Protein AF-A0A821J0W4-F1 (afdb_monomer_lite)

Secondary structure (DSSP, 8-state):
-EETTTTEEEEEEGGGTEEEEEE-STT----EEEE-S--EEEEEE-TT-EEEEEETTT-EEEEEETT-SSPEEEEE-SSS---SS----S-----S----S-STTGGGS-------

Foldseek 3Di:
DQDPVQRWDFDQPQVQQFTWIFHPDPPTDDIDTQEHNFRFDDWDADPVGWIWTQGDVQNFIFTDRRNRHDTHTDDGRPPDDPDLDDDPDDDDDDDDDDDDDPVNVVPVPPDDDDDD

InterPro domains:
  IPR011042 Six-bladed beta-propeller, TolB-like [G3DSA:2.120.10.30] (2-92)

Radius of gyration: 15.66 Å; chains: 1; bounding box: 28×46×46 Å

pLDDT: mean 72.0, std 24.85, range [25.25, 96.69]

Sequence (116 aa):
LIDKETDSLIICDAGNRRVVRWSRRSGTTQGEILIDSIVCWGLAMDEQRYLYVAGVLTHEVRRYQLGEKNGTLIAGGNGQGTALGNVMGSGYPHTKKATPRYLLGVLRKFSVTRLL

Structure (mmCIF, N/CA/C/O backbone):
data_AF-A0A821J0W4-F1
#
_entry.id   AF-A0A821J0W4-F1
#
loop_
_atom_site.group_PDB
_atom_site.id
_atom_site.type_symbol
_atom_site.label_atom_id
_atom_site.label_alt_id
_atom_site.label_comp_id
_atom_site.label_asym_id
_atom_site.label_entity_id
_atom_site.label_seq_id
_atom_site.pdbx_PDB_ins_code
_atom_site.Cartn_x
_atom_site.Cartn_y
_atom_site.Cartn_z
_atom_site.occupancy
_atom_site.B_iso_or_equiv
_atom_site.auth_seq_id
_atom_site.auth_comp_id
_atom_site.auth_asym_id
_atom_site.auth_atom_id
_atom_site.pdbx_PDB_model_num
ATOM 1 N N . LEU A 1 1 ? -5.245 4.434 -1.507 1.00 90.12 1 LEU A N 1
ATOM 2 C CA . LEU A 1 1 ? -6.094 3.325 -2.001 1.00 90.12 1 LEU A CA 1
ATOM 3 C C . LEU A 1 1 ? -7.050 2.921 -0.883 1.00 90.12 1 LEU A C 1
ATOM 5 O O . LEU A 1 1 ? -6.595 2.808 0.246 1.00 90.12 1 LEU A O 1
ATOM 9 N N . ILE A 1 2 ? -8.344 2.750 -1.163 1.00 93.00 2 ILE A N 1
ATOM 10 C CA . ILE A 1 2 ? -9.303 2.225 -0.176 1.00 93.00 2 ILE A CA 1
ATOM 11 C C . ILE A 1 2 ? -9.378 0.712 -0.340 1.00 93.00 2 ILE A C 1
ATOM 13 O O . ILE A 1 2 ? -9.710 0.220 -1.416 1.00 93.00 2 ILE A O 1
ATOM 17 N N . ASP A 1 3 ? -9.084 -0.003 0.734 1.00 92.38 3 ASP A N 1
ATOM 18 C CA . ASP A 1 3 ? -9.330 -1.424 0.877 1.00 92.38 3 ASP A CA 1
ATOM 19 C C . ASP A 1 3 ? -10.701 -1.637 1.531 1.00 92.38 3 ASP A C 1
ATOM 21 O O . ASP A 1 3 ? -10.871 -1.394 2.725 1.00 92.38 3 ASP A O 1
ATOM 25 N N . LYS A 1 4 ? -11.681 -2.087 0.744 1.00 91.44 4 LYS A N 1
ATOM 26 C CA . LYS A 1 4 ? -13.046 -2.333 1.229 1.00 91.44 4 LYS A CA 1
ATOM 27 C C . LYS A 1 4 ? -13.171 -3.610 2.060 1.00 91.44 4 LYS A C 1
ATOM 29 O O . LYS A 1 4 ? -14.035 -3.658 2.925 1.00 91.44 4 LYS A O 1
ATOM 34 N N . GLU A 1 5 ? -12.317 -4.604 1.820 1.00 91.6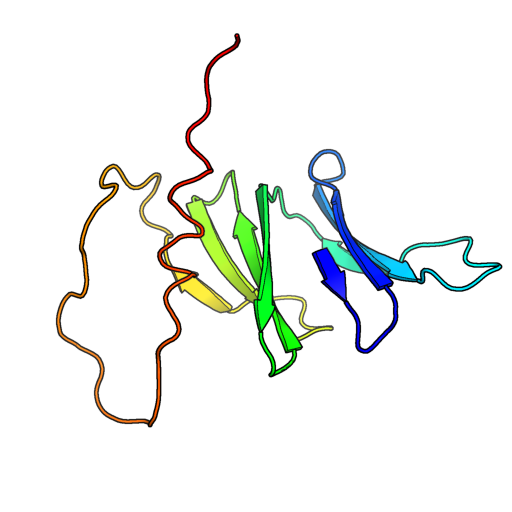2 5 GLU A N 1
ATOM 35 C CA . GLU A 1 5 ? -12.368 -5.905 2.502 1.00 91.62 5 GLU A CA 1
ATOM 36 C C . GLU A 1 5 ? -12.031 -5.746 3.989 1.00 91.62 5 GLU A C 1
ATOM 38 O O . GLU A 1 5 ? -12.695 -6.287 4.867 1.00 91.62 5 GLU A O 1
ATOM 43 N N . THR A 1 6 ? -11.000 -4.949 4.281 1.00 92.62 6 THR A N 1
ATOM 44 C CA . THR A 1 6 ? -10.533 -4.708 5.656 1.00 92.62 6 THR A CA 1
ATOM 45 C C . THR A 1 6 ? -10.994 -3.361 6.219 1.00 92.62 6 THR A C 1
ATOM 47 O O . THR A 1 6 ? -10.598 -2.997 7.324 1.00 92.62 6 THR A O 1
ATOM 50 N N . ASP A 1 7 ? -11.808 -2.615 5.464 1.00 94.94 7 ASP A N 1
ATOM 51 C CA . ASP A 1 7 ? -12.173 -1.214 5.709 1.00 94.94 7 ASP A CA 1
ATOM 52 C C . ASP A 1 7 ? -10.973 -0.351 6.137 1.00 94.94 7 ASP A C 1
ATOM 54 O O . ASP A 1 7 ? -10.902 0.205 7.236 1.00 94.94 7 ASP A O 1
ATOM 58 N N . SER A 1 8 ? -9.971 -0.291 5.261 1.00 95.56 8 SER A N 1
ATOM 59 C CA . SER A 1 8 ? -8.691 0.358 5.536 1.00 95.56 8 SER A CA 1
ATOM 60 C C . SER A 1 8 ? -8.244 1.285 4.406 1.00 95.56 8 SER A C 1
ATOM 62 O O . SER A 1 8 ? -8.584 1.119 3.236 1.00 95.56 8 SER A O 1
ATOM 64 N N . LEU A 1 9 ? -7.434 2.277 4.753 1.00 95.62 9 LEU A N 1
ATOM 65 C CA . LEU A 1 9 ? -6.656 3.092 3.831 1.00 95.62 9 LEU A CA 1
ATOM 66 C C . LEU A 1 9 ? -5.277 2.461 3.650 1.00 95.62 9 LEU A C 1
ATOM 68 O O . LEU A 1 9 ? -4.548 2.290 4.620 1.00 95.62 9 LEU A O 1
ATOM 72 N N . ILE A 1 10 ? -4.897 2.168 2.409 1.00 95.50 10 ILE A N 1
ATOM 73 C CA . ILE A 1 10 ? -3.515 1.843 2.048 1.00 95.50 10 ILE A CA 1
ATOM 74 C C . ILE A 1 10 ? -2.889 3.089 1.425 1.00 95.50 10 ILE A C 1
ATOM 76 O O . ILE A 1 10 ? -3.397 3.636 0.435 1.00 95.50 10 ILE A O 1
ATOM 80 N N . ILE A 1 11 ? -1.804 3.555 2.031 1.00 94.94 11 ILE A N 1
ATOM 81 C CA . ILE A 1 11 ? -1.193 4.853 1.768 1.00 94.94 11 ILE A CA 1
ATOM 82 C C . ILE A 1 11 ? 0.250 4.633 1.340 1.00 94.94 11 ILE A C 1
ATOM 84 O O . ILE A 1 11 ? 1.011 3.934 2.006 1.00 94.94 11 ILE A O 1
ATOM 88 N N . CYS A 1 12 ? 0.618 5.265 0.230 1.00 92.94 12 CYS A N 1
ATOM 89 C CA . CYS A 1 12 ? 2.009 5.424 -0.151 1.00 92.94 12 CYS A CA 1
ATOM 90 C C . CYS A 1 12 ? 2.575 6.608 0.639 1.00 92.94 12 CYS A C 1
ATOM 92 O O . CYS A 1 12 ? 2.325 7.764 0.303 1.00 92.94 12 CYS A O 1
ATOM 94 N N . ASP A 1 13 ? 3.293 6.313 1.717 1.00 94.25 13 ASP A N 1
ATOM 95 C CA . ASP A 1 13 ? 3.936 7.292 2.590 1.00 94.25 13 ASP A CA 1
ATOM 96 C C . ASP A 1 13 ? 5.373 7.515 2.093 1.00 94.25 13 ASP A C 1
ATOM 98 O O . ASP A 1 13 ? 6.362 7.097 2.701 1.00 94.25 13 ASP A O 1
ATOM 102 N N . ALA A 1 14 ? 5.468 8.103 0.895 1.00 88.88 14 ALA A N 1
ATOM 103 C CA . ALA A 1 14 ? 6.706 8.185 0.120 1.00 88.88 14 ALA A CA 1
ATOM 104 C C . ALA A 1 14 ? 7.831 8.926 0.859 1.00 88.88 14 ALA A C 1
ATOM 106 O O . ALA A 1 14 ? 8.985 8.508 0.778 1.00 88.88 14 ALA A O 1
ATOM 107 N N . GLY A 1 15 ? 7.499 9.979 1.617 1.00 91.38 15 GLY A N 1
ATOM 108 C CA . GLY A 1 15 ? 8.469 10.731 2.421 1.00 91.38 15 GLY A CA 1
ATOM 109 C C . GLY A 1 15 ? 9.122 9.878 3.512 1.00 91.38 15 GLY A C 1
ATOM 110 O O . GLY A 1 15 ? 10.318 10.000 3.757 1.00 91.38 15 GLY A O 1
ATOM 111 N N . ASN A 1 16 ? 8.369 8.939 4.088 1.00 94.50 16 ASN A N 1
ATOM 112 C CA . ASN A 1 16 ? 8.881 7.971 5.061 1.00 94.50 16 ASN A CA 1
ATOM 113 C C . ASN A 1 16 ? 9.322 6.645 4.420 1.00 94.50 16 ASN A C 1
ATOM 115 O O . ASN A 1 16 ? 9.630 5.691 5.133 1.00 94.50 16 ASN A O 1
ATOM 119 N N . ARG A 1 17 ? 9.363 6.580 3.083 1.00 93.88 17 ARG A N 1
ATOM 120 C CA . ARG A 1 17 ? 9.800 5.422 2.290 1.00 93.88 17 ARG A CA 1
ATOM 121 C C . ARG A 1 17 ? 9.079 4.121 2.656 1.00 93.88 17 ARG A C 1
ATOM 123 O O . ARG A 1 17 ? 9.716 3.085 2.843 1.00 93.88 17 ARG A O 1
ATOM 130 N N . ARG A 1 18 ? 7.753 4.169 2.792 1.00 94.25 18 ARG A N 1
ATOM 131 C CA . ARG A 1 18 ? 6.950 2.998 3.168 1.00 94.25 18 ARG A CA 1
ATOM 132 C C . ARG A 1 18 ? 5.546 3.030 2.579 1.00 94.25 18 ARG A C 1
ATOM 134 O O . ARG A 1 18 ? 5.005 4.086 2.257 1.00 94.25 18 ARG A O 1
ATOM 141 N N . VAL A 1 19 ? 4.929 1.858 2.504 1.00 94.38 19 VAL A N 1
ATOM 142 C CA . VAL A 1 19 ? 3.490 1.702 2.302 1.00 94.38 19 VAL A CA 1
ATOM 143 C C . VAL A 1 19 ? 2.871 1.285 3.625 1.00 94.38 19 VAL A C 1
ATOM 145 O O . VAL A 1 19 ? 3.286 0.292 4.223 1.00 94.38 19 VAL A O 1
ATOM 148 N N . VAL A 1 20 ? 1.872 2.039 4.076 1.00 95.56 20 VAL A N 1
ATOM 149 C CA . VAL A 1 20 ? 1.185 1.790 5.347 1.00 95.56 20 VAL A CA 1
ATOM 150 C C . VAL A 1 20 ? -0.288 1.483 5.142 1.00 95.56 20 VAL A C 1
ATOM 152 O O . VAL A 1 20 ? -0.914 1.983 4.205 1.00 95.56 20 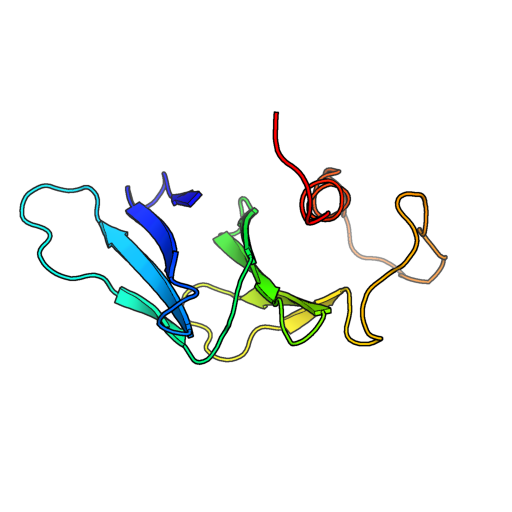VAL A O 1
ATOM 155 N N . ARG A 1 21 ? -0.850 0.690 6.050 1.00 95.62 21 ARG A N 1
ATOM 156 C CA . ARG A 1 21 ? -2.279 0.417 6.169 1.00 95.62 21 ARG A CA 1
ATOM 157 C C . ARG A 1 21 ? -2.825 1.051 7.440 1.00 95.62 21 ARG A C 1
ATOM 159 O O . ARG A 1 21 ? -2.290 0.838 8.521 1.00 95.62 21 ARG A O 1
ATOM 166 N N . TRP A 1 22 ? -3.918 1.787 7.306 1.00 96.69 22 TRP A N 1
ATOM 167 C CA . TRP A 1 22 ? -4.651 2.394 8.410 1.00 96.69 22 TRP A CA 1
ATOM 168 C C . TRP A 1 22 ? -6.088 1.898 8.411 1.00 96.69 22 TRP A C 1
ATOM 170 O O . TRP A 1 22 ? -6.814 2.119 7.443 1.00 96.69 22 TRP A O 1
ATOM 180 N N . SER A 1 23 ? -6.508 1.256 9.498 1.00 95.94 23 SER A N 1
ATOM 181 C CA . SER A 1 23 ? -7.920 0.926 9.707 1.00 95.94 23 SER A CA 1
ATOM 182 C C . SER A 1 23 ? -8.748 2.210 9.778 1.00 95.94 23 SER A C 1
ATOM 184 O O . SER A 1 23 ? -8.347 3.188 10.409 1.00 95.94 23 SER A O 1
ATOM 186 N N . ARG A 1 24 ? -9.915 2.210 9.129 1.00 94.81 24 ARG A N 1
ATOM 187 C CA . ARG A 1 24 ? -10.873 3.326 9.183 1.00 94.81 24 ARG A CA 1
ATOM 188 C C . ARG A 1 24 ? -11.863 3.206 10.341 1.00 94.81 24 ARG A C 1
ATOM 190 O O . ARG A 1 24 ? -12.699 4.088 10.525 1.00 94.81 24 ARG A O 1
ATOM 197 N N . ARG A 1 25 ? -11.769 2.130 11.126 1.00 92.94 25 ARG A N 1
ATOM 198 C CA . ARG A 1 25 ? -12.606 1.906 12.307 1.00 92.94 25 ARG A CA 1
ATOM 199 C C . ARG A 1 25 ? -12.251 2.902 13.410 1.00 92.94 25 ARG A C 1
ATOM 201 O O . ARG A 1 25 ? -11.089 3.298 13.556 1.00 92.94 25 ARG A O 1
ATOM 208 N N . SER A 1 26 ? -13.252 3.280 14.201 1.00 89.62 26 SER A N 1
ATOM 209 C CA . SER A 1 26 ? -13.072 4.170 15.349 1.00 89.62 26 SER A CA 1
ATOM 210 C C . SER A 1 26 ? -12.059 3.598 16.347 1.00 89.62 26 SER A C 1
ATOM 212 O O . SER A 1 26 ? -11.963 2.387 16.537 1.00 89.62 26 SER A O 1
ATOM 214 N N . GLY A 1 27 ? -11.266 4.480 16.960 1.00 88.19 27 GLY A N 1
ATOM 215 C CA . GLY A 1 27 ? -10.240 4.093 17.936 1.00 88.19 27 GLY A CA 1
ATOM 216 C C . GLY A 1 27 ? -8.921 3.587 17.339 1.00 88.19 27 GLY A C 1
ATOM 217 O O . GLY A 1 27 ? -8.032 3.206 18.094 1.00 88.19 27 GLY A O 1
ATOM 218 N N . THR A 1 28 ? -8.748 3.603 16.012 1.00 90.62 28 THR A N 1
ATOM 219 C CA . THR A 1 28 ? -7.454 3.279 15.388 1.00 90.62 28 THR A CA 1
ATOM 220 C C . THR A 1 28 ? -6.433 4.385 15.685 1.00 90.62 28 THR A C 1
ATOM 222 O O . THR A 1 28 ? -6.607 5.518 15.244 1.00 90.62 28 THR A O 1
ATOM 225 N N . THR A 1 29 ? -5.356 4.059 16.404 1.00 91.75 29 THR A N 1
ATOM 226 C CA . THR A 1 29 ? -4.294 5.015 16.785 1.00 91.75 29 THR A CA 1
ATOM 227 C C . THR A 1 29 ? -2.956 4.767 16.089 1.00 91.75 29 THR A C 1
ATOM 229 O O . THR A 1 29 ? -2.077 5.625 16.135 1.00 91.75 29 THR A O 1
ATOM 232 N N . GLN A 1 30 ? -2.796 3.619 15.426 1.00 92.31 30 GLN A N 1
ATOM 233 C CA . GLN A 1 30 ? -1.556 3.236 14.757 1.00 92.31 30 GLN A CA 1
ATOM 234 C C . GLN A 1 30 ? -1.820 2.584 13.399 1.00 92.31 30 GLN A C 1
ATOM 236 O O . GLN A 1 30 ? -2.767 1.812 13.234 1.00 92.31 30 GLN A O 1
ATOM 241 N N . GLY A 1 31 ? -0.951 2.894 12.439 1.00 92.19 31 GLY A N 1
ATOM 242 C CA . GLY A 1 31 ? -0.897 2.227 11.145 1.00 92.19 31 GLY A CA 1
ATOM 243 C C . GLY A 1 31 ? 0.077 1.052 11.152 1.00 92.19 31 GLY A C 1
ATOM 244 O O . GLY A 1 31 ? 1.039 1.019 11.916 1.00 92.19 31 GLY A O 1
ATOM 245 N N . GLU A 1 32 ? -0.154 0.104 10.256 1.00 93.50 32 GLU A N 1
ATOM 246 C CA . GLU A 1 32 ? 0.730 -1.028 9.996 1.00 93.50 32 GLU A CA 1
ATOM 247 C C . GLU A 1 32 ? 1.619 -0.729 8.789 1.00 93.50 32 GLU A C 1
ATOM 249 O O . GLU A 1 32 ? 1.149 -0.205 7.779 1.00 93.50 32 GLU A O 1
ATOM 254 N N . ILE A 1 33 ? 2.898 -1.089 8.864 1.00 94.31 33 ILE A N 1
ATOM 255 C CA . ILE A 1 33 ? 3.799 -1.039 7.711 1.00 94.31 33 ILE A CA 1
ATOM 256 C C . ILE A 1 33 ? 3.586 -2.315 6.896 1.00 94.31 33 ILE A C 1
ATOM 258 O O . ILE A 1 33 ? 3.887 -3.404 7.372 1.00 94.31 33 ILE A O 1
ATOM 262 N N . LEU A 1 34 ? 3.074 -2.173 5.672 1.00 93.62 34 LEU A N 1
ATOM 263 C CA . LEU A 1 34 ? 2.918 -3.296 4.745 1.00 93.62 34 LEU A CA 1
ATOM 264 C C . LEU A 1 34 ? 4.207 -3.564 3.971 1.00 93.62 34 LEU A C 1
ATOM 266 O O . LEU A 1 34 ? 4.565 -4.713 3.740 1.00 93.62 34 LEU A O 1
ATOM 270 N N . ILE A 1 35 ? 4.870 -2.494 3.531 1.00 93.06 35 ILE A N 1
ATOM 271 C CA . ILE A 1 35 ? 6.101 -2.547 2.742 1.00 93.06 35 ILE A CA 1
ATOM 272 C C . ILE A 1 35 ? 7.002 -1.423 3.239 1.00 93.06 35 ILE A C 1
ATOM 274 O O . ILE A 1 35 ? 6.571 -0.270 3.319 1.00 93.06 35 ILE A O 1
ATOM 278 N N . ASP A 1 36 ? 8.243 -1.750 3.568 1.00 92.19 36 ASP A N 1
ATOM 279 C CA . ASP A 1 36 ? 9.265 -0.785 3.955 1.00 92.19 36 ASP A CA 1
ATOM 280 C C . ASP A 1 36 ? 10.233 -0.491 2.798 1.00 92.19 36 ASP A C 1
ATOM 282 O O . ASP A 1 36 ? 10.185 -1.115 1.737 1.00 92.19 36 ASP A O 1
ATOM 286 N N . SER A 1 37 ? 11.094 0.504 3.002 1.00 90.88 37 SER A N 1
ATOM 287 C CA . SER A 1 37 ? 12.226 0.819 2.124 1.00 90.88 37 SER A CA 1
ATOM 288 C C . SER A 1 37 ? 11.860 1.087 0.656 1.00 90.88 37 SER A C 1
ATOM 290 O O . SER A 1 37 ? 12.669 0.859 -0.242 1.00 90.88 37 SER A O 1
ATOM 292 N N . ILE A 1 38 ? 10.663 1.623 0.399 1.00 87.69 38 ILE A N 1
ATOM 293 C CA . ILE A 1 38 ? 10.167 1.911 -0.950 1.00 87.69 38 ILE A CA 1
ATOM 294 C C . ILE A 1 38 ? 9.736 3.370 -1.094 1.00 87.69 38 ILE A C 1
ATOM 296 O O . ILE A 1 38 ? 8.941 3.890 -0.315 1.00 87.69 38 ILE A O 1
ATOM 300 N N . VAL A 1 39 ? 10.229 4.035 -2.138 1.00 89.62 39 VAL A N 1
ATOM 301 C CA . VAL A 1 39 ? 9.690 5.325 -2.587 1.00 89.62 39 VAL A CA 1
ATOM 302 C C . VAL A 1 39 ? 8.684 5.022 -3.682 1.00 89.62 39 VAL A C 1
ATOM 304 O O . VAL A 1 39 ? 9.070 4.676 -4.798 1.00 89.62 39 VAL A O 1
ATOM 307 N N . CYS A 1 40 ? 7.400 5.099 -3.352 1.00 85.75 40 CYS A N 1
ATOM 308 C CA . CYS A 1 40 ? 6.317 4.808 -4.281 1.00 85.75 40 CYS A CA 1
ATOM 309 C C . CYS A 1 40 ? 5.655 6.082 -4.818 1.00 85.75 40 CYS A C 1
ATOM 311 O O . CYS A 1 40 ? 5.732 7.157 -4.223 1.00 85.75 40 CYS A O 1
ATOM 313 N N . TRP A 1 41 ? 4.976 5.939 -5.951 1.00 84.50 41 TRP A N 1
ATOM 314 C CA . TRP A 1 41 ? 4.112 6.975 -6.530 1.00 84.50 41 TRP A CA 1
ATOM 315 C C . TRP A 1 41 ? 2.670 6.506 -6.697 1.00 84.50 41 TRP A C 1
ATOM 317 O O . TRP A 1 41 ? 1.733 7.294 -6.582 1.00 84.50 41 TRP A O 1
ATOM 327 N N . GLY A 1 42 ? 2.486 5.212 -6.950 1.00 84.62 42 GLY A N 1
ATOM 328 C CA . GLY A 1 42 ? 1.190 4.625 -7.245 1.00 84.62 42 GLY A CA 1
ATOM 329 C C . GLY A 1 42 ? 0.967 3.332 -6.491 1.00 84.62 42 GLY A C 1
AT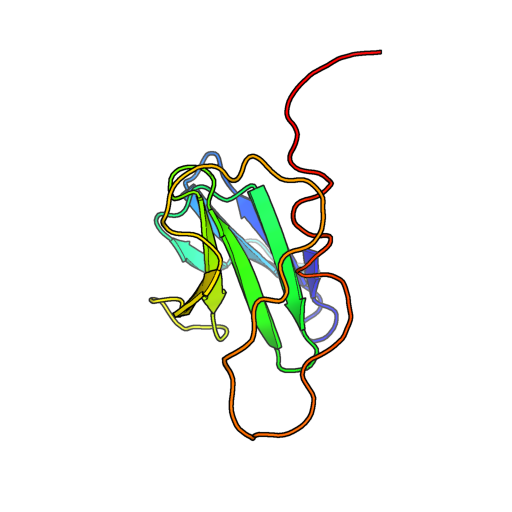OM 330 O O . GLY A 1 42 ? 1.896 2.547 -6.302 1.00 84.62 42 GLY A O 1
ATOM 331 N N . LEU A 1 43 ? -0.290 3.124 -6.107 1.00 90.88 43 LEU A N 1
ATOM 332 C CA . LEU A 1 43 ? -0.784 1.887 -5.522 1.00 90.88 43 LEU A CA 1
ATOM 333 C C . LEU A 1 43 ? -2.035 1.435 -6.271 1.00 90.88 43 LEU A C 1
ATOM 335 O O . LEU A 1 43 ? -2.921 2.249 -6.540 1.00 90.88 43 LEU A O 1
ATOM 339 N N . ALA A 1 44 ? -2.131 0.139 -6.536 1.00 89.12 44 ALA A N 1
ATOM 340 C CA . ALA A 1 44 ? -3.348 -0.519 -6.999 1.00 89.12 44 ALA A CA 1
ATOM 341 C C . ALA A 1 44 ? -3.490 -1.874 -6.302 1.00 89.12 44 ALA A C 1
ATOM 343 O O . ALA A 1 44 ? -2.500 -2.433 -5.846 1.00 89.12 44 ALA A O 1
ATOM 344 N N . MET A 1 45 ? -4.705 -2.403 -6.206 1.00 88.81 45 MET A N 1
ATOM 345 C CA . MET A 1 45 ? -4.943 -3.739 -5.661 1.00 88.81 45 MET A CA 1
ATOM 346 C C . MET A 1 45 ? -5.981 -4.456 -6.511 1.00 88.81 45 MET A C 1
ATOM 348 O O . MET A 1 45 ? -6.947 -3.823 -6.942 1.00 88.81 45 MET A O 1
ATOM 352 N N . ASP A 1 46 ? -5.753 -5.738 -6.782 1.00 86.62 46 ASP A N 1
ATOM 353 C CA . ASP A 1 46 ? -6.688 -6.576 -7.534 1.00 86.62 46 ASP A CA 1
ATOM 354 C C . ASP A 1 46 ? -7.665 -7.331 -6.619 1.00 86.62 46 ASP A C 1
ATOM 356 O O . ASP A 1 46 ? -7.619 -7.243 -5.389 1.00 86.62 46 ASP A O 1
ATOM 360 N N . GLU A 1 47 ? -8.579 -8.074 -7.241 1.00 85.06 47 GLU A N 1
ATOM 361 C CA . GLU A 1 47 ? -9.584 -8.888 -6.551 1.00 85.06 47 GLU A CA 1
ATOM 362 C C . GLU A 1 47 ? -8.963 -10.060 -5.778 1.00 85.06 47 GLU A C 1
ATOM 364 O O . GLU A 1 47 ? -9.535 -10.523 -4.796 1.00 85.06 47 GLU A O 1
ATOM 369 N N . GLN A 1 48 ? -7.773 -10.517 -6.180 1.00 86.56 48 GLN A N 1
ATOM 370 C CA . GLN A 1 48 ? -7.012 -11.564 -5.495 1.00 86.56 48 GLN A CA 1
ATOM 371 C C . GLN A 1 48 ? -6.165 -11.012 -4.343 1.00 86.56 48 GLN A C 1
ATOM 373 O O . GLN A 1 48 ? -5.400 -11.764 -3.741 1.00 86.56 48 GLN A O 1
ATOM 378 N N . ARG A 1 49 ? -6.334 -9.727 -3.993 1.00 89.38 49 ARG A N 1
ATOM 379 C CA . ARG A 1 49 ? -5.660 -9.056 -2.874 1.00 89.38 49 ARG A CA 1
ATOM 380 C C . ARG A 1 49 ? -4.162 -8.842 -3.089 1.00 89.38 49 ARG A C 1
ATOM 382 O O . ARG A 1 49 ? -3.444 -8.599 -2.118 1.00 89.38 49 ARG A O 1
ATOM 389 N N . TYR A 1 50 ? -3.678 -8.878 -4.329 1.00 91.50 50 TYR A N 1
ATOM 390 C CA . TYR A 1 50 ? -2.308 -8.469 -4.618 1.00 91.50 50 TYR A CA 1
ATOM 391 C C . TYR A 1 50 ? -2.201 -6.949 -4.668 1.00 91.50 50 TYR A C 1
ATOM 393 O O . TYR A 1 50 ? -2.960 -6.280 -5.368 1.00 91.50 50 TYR A O 1
ATOM 401 N N . LEU A 1 51 ? -1.221 -6.409 -3.948 1.00 93.12 51 LEU A N 1
ATOM 402 C CA . LEU A 1 51 ? -0.877 -4.996 -3.937 1.00 93.12 51 LEU A CA 1
ATOM 403 C C . LEU A 1 51 ? 0.202 -4.720 -4.987 1.00 93.12 51 LEU A C 1
ATOM 405 O O . LEU A 1 51 ? 1.283 -5.301 -4.971 1.00 93.12 51 LEU A O 1
ATOM 409 N N . TYR A 1 52 ? -0.081 -3.788 -5.881 1.00 92.00 52 TYR A N 1
ATOM 410 C CA . TYR A 1 52 ? 0.817 -3.329 -6.926 1.00 92.00 52 TYR A CA 1
ATOM 411 C C . TYR A 1 52 ? 1.393 -1.985 -6.518 1.00 92.00 52 TYR A C 1
ATOM 413 O O . TYR A 1 52 ? 0.641 -1.042 -6.259 1.00 92.00 52 TYR A O 1
ATOM 421 N N . VAL A 1 53 ? 2.718 -1.892 -6.479 1.00 90.81 53 VAL A N 1
ATOM 422 C CA . VAL A 1 53 ? 3.433 -0.680 -6.079 1.00 90.81 53 VAL A CA 1
ATOM 423 C C . VAL A 1 53 ? 4.344 -0.234 -7.208 1.00 90.81 53 VAL A C 1
ATOM 425 O O . VAL A 1 53 ? 5.206 -0.991 -7.652 1.00 90.81 53 VAL A O 1
ATOM 428 N N . ALA A 1 54 ? 4.148 1.001 -7.665 1.00 86.88 54 ALA A N 1
ATOM 429 C CA . ALA A 1 54 ? 5.033 1.650 -8.623 1.00 86.88 54 ALA A CA 1
ATOM 430 C C . ALA A 1 54 ? 6.142 2.393 -7.867 1.00 86.88 54 ALA A C 1
ATOM 432 O O . ALA A 1 54 ? 5.859 3.363 -7.154 1.00 86.88 54 ALA A O 1
ATOM 433 N N . GLY A 1 55 ? 7.379 1.918 -8.009 1.00 83.31 55 GLY A N 1
ATOM 434 C CA . GLY A 1 55 ? 8.580 2.501 -7.421 1.00 83.31 55 GLY A CA 1
ATOM 435 C C . GLY A 1 55 ? 9.131 3.648 -8.268 1.00 83.31 55 GLY A C 1
ATOM 436 O O . GLY A 1 55 ? 9.304 3.515 -9.478 1.00 83.31 55 GLY A O 1
ATOM 437 N N . VAL A 1 56 ? 9.423 4.777 -7.621 1.00 76.19 56 VAL A N 1
ATOM 438 C CA . VAL A 1 56 ? 9.912 6.001 -8.279 1.00 76.19 56 VAL A CA 1
ATOM 439 C C . VAL A 1 56 ? 11.373 5.867 -8.677 1.00 76.19 56 VAL A C 1
ATOM 441 O O . VAL A 1 56 ? 11.730 6.118 -9.820 1.00 76.19 56 VAL A O 1
ATOM 444 N N . LEU A 1 57 ? 12.211 5.456 -7.724 1.00 77.31 57 LEU A N 1
ATOM 445 C CA . LEU A 1 57 ? 13.662 5.384 -7.910 1.00 77.31 57 LEU A CA 1
ATOM 446 C C . LEU A 1 57 ? 14.091 4.163 -8.723 1.00 77.31 57 LEU A C 1
ATOM 448 O O . LEU A 1 57 ? 15.146 4.174 -9.343 1.00 77.31 57 LEU A O 1
ATOM 452 N N . THR A 1 58 ? 13.286 3.103 -8.695 1.00 75.31 58 THR A N 1
ATOM 453 C CA . THR A 1 58 ? 13.608 1.841 -9.363 1.00 75.31 58 THR A CA 1
ATOM 454 C C . THR A 1 58 ? 13.048 1.770 -10.779 1.00 75.31 58 THR A C 1
ATOM 456 O O . THR A 1 58 ? 13.517 0.961 -11.571 1.00 75.31 58 THR A O 1
ATOM 459 N N . HIS A 1 59 ? 12.060 2.606 -11.122 1.00 75.69 59 HIS A N 1
ATOM 460 C CA . HIS A 1 59 ? 11.290 2.481 -12.366 1.00 75.69 59 HIS A CA 1
ATOM 461 C C . HIS A 1 59 ? 10.685 1.076 -12.536 1.00 75.69 59 HIS A C 1
ATOM 463 O O . HIS A 1 59 ? 10.626 0.525 -13.636 1.00 75.69 59 HIS A O 1
ATOM 469 N N . GLU A 1 60 ? 10.255 0.481 -11.426 1.00 83.12 60 GLU A N 1
ATOM 470 C CA . GLU A 1 60 ? 9.688 -0.861 -11.363 1.00 83.12 60 GLU A CA 1
ATOM 471 C C . GLU A 1 60 ? 8.248 -0.808 -10.864 1.00 83.12 60 GLU A C 1
ATOM 473 O O . GLU A 1 60 ? 7.899 -0.020 -9.983 1.00 83.12 60 GLU A O 1
ATOM 478 N N . VAL A 1 61 ? 7.421 -1.715 -11.373 1.00 84.81 61 VAL A N 1
ATOM 479 C CA . VAL A 1 61 ? 6.166 -2.093 -10.735 1.00 84.81 61 VAL A CA 1
ATOM 480 C C . VAL A 1 61 ? 6.353 -3.476 -10.140 1.00 84.81 61 VAL A C 1
ATOM 482 O O . VAL A 1 61 ? 6.672 -4.439 -10.844 1.00 84.81 61 VAL A O 1
ATOM 485 N N . ARG A 1 62 ? 6.134 -3.571 -8.832 1.00 88.94 62 ARG A N 1
ATOM 486 C CA . ARG A 1 62 ? 6.195 -4.827 -8.091 1.00 88.94 62 ARG A CA 1
ATOM 487 C C . ARG A 1 62 ? 4.817 -5.208 -7.578 1.00 88.94 62 ARG A C 1
ATOM 489 O O . ARG A 1 62 ? 4.033 -4.347 -7.181 1.00 88.94 62 ARG A O 1
ATOM 496 N N . ARG A 1 63 ? 4.541 -6.506 -7.593 1.00 91.44 63 ARG A N 1
ATOM 497 C CA . ARG A 1 63 ? 3.348 -7.130 -7.027 1.00 91.44 63 ARG A CA 1
ATOM 498 C C . ARG A 1 63 ? 3.718 -7.782 -5.700 1.00 91.44 63 ARG A C 1
ATOM 500 O O . ARG A 1 63 ? 4.668 -8.556 -5.655 1.00 91.44 63 ARG A O 1
ATOM 507 N N . TYR A 1 64 ? 2.940 -7.509 -4.668 1.00 93.38 64 TYR A N 1
ATOM 508 C CA . TYR A 1 64 ? 3.104 -8.041 -3.323 1.00 93.38 64 TYR A CA 1
ATOM 509 C C . TYR A 1 64 ? 1.833 -8.773 -2.923 1.00 93.38 64 TYR A C 1
ATOM 511 O O . TYR A 1 64 ? 0.733 -8.233 -3.069 1.00 93.38 64 TYR A O 1
ATOM 519 N N . GLN A 1 65 ? 1.962 -9.976 -2.381 1.00 91.88 65 GLN A N 1
ATOM 520 C CA . GLN A 1 65 ? 0.913 -10.509 -1.523 1.00 91.88 65 GLN A CA 1
ATOM 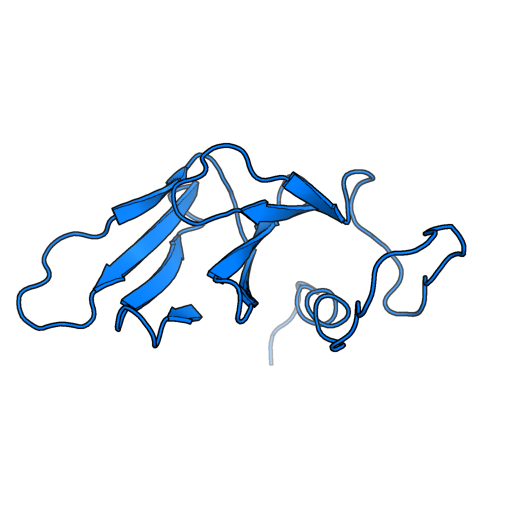521 C C . GLN A 1 65 ? 0.931 -9.739 -0.195 1.00 91.88 65 GLN A C 1
ATOM 523 O O . GLN A 1 65 ? 1.993 -9.369 0.301 1.00 91.88 65 GLN A O 1
ATOM 528 N N . LEU A 1 66 ? -0.229 -9.447 0.398 1.00 82.69 66 LEU A N 1
ATOM 529 C CA . LEU A 1 66 ? -0.253 -8.749 1.689 1.00 82.69 66 LEU A CA 1
ATOM 530 C C . LEU A 1 66 ? 0.500 -9.567 2.754 1.00 82.69 66 LEU A C 1
ATOM 532 O O . LEU A 1 66 ? 0.187 -10.736 2.968 1.00 82.69 66 LEU A O 1
ATOM 536 N N . GLY A 1 67 ? 1.490 -8.943 3.400 1.00 77.31 67 GLY A N 1
ATOM 537 C CA . GLY A 1 67 ? 2.408 -9.588 4.350 1.00 77.31 67 GLY A CA 1
ATOM 538 C C . GLY A 1 67 ? 3.715 -10.105 3.730 1.00 77.31 67 GLY A C 1
ATOM 539 O O . GLY A 1 67 ? 4.647 -10.441 4.459 1.00 77.31 67 GLY A O 1
ATOM 540 N N . GLU A 1 68 ? 3.825 -10.133 2.400 1.00 86.38 68 GLU A N 1
ATOM 541 C CA . GLU A 1 68 ? 5.072 -10.431 1.696 1.00 86.38 68 GLU A CA 1
ATOM 542 C C . GLU A 1 68 ? 6.024 -9.232 1.770 1.00 86.38 68 GLU A C 1
ATOM 544 O O . GLU A 1 68 ? 5.655 -8.104 1.447 1.00 86.38 68 GLU A O 1
ATOM 549 N N . LYS A 1 69 ? 7.278 -9.479 2.159 1.00 81.94 69 LYS A N 1
ATOM 550 C CA . LYS A 1 69 ? 8.305 -8.426 2.225 1.00 81.94 69 LYS A CA 1
ATOM 551 C C . LYS A 1 69 ? 8.969 -8.157 0.874 1.00 81.94 69 LYS A C 1
ATOM 553 O O . LYS A 1 69 ? 9.354 -7.029 0.581 1.00 81.94 69 LYS A O 1
ATOM 558 N N . ASN A 1 70 ? 9.084 -9.190 0.044 1.00 86.62 70 ASN A N 1
ATOM 559 C CA . ASN A 1 70 ? 9.807 -9.144 -1.222 1.00 86.62 70 ASN A CA 1
ATOM 560 C C . ASN A 1 70 ? 8.828 -9.241 -2.390 1.00 86.62 70 ASN A C 1
ATOM 562 O O . ASN A 1 70 ? 8.448 -10.330 -2.788 1.00 86.62 70 ASN A O 1
ATOM 566 N N . GLY A 1 71 ? 8.429 -8.106 -2.954 1.00 88.75 71 GLY A N 1
ATOM 567 C CA . GLY A 1 71 ? 7.502 -8.097 -4.084 1.00 88.75 71 GLY A CA 1
ATOM 568 C C . GLY A 1 71 ? 8.124 -8.665 -5.361 1.00 88.75 71 GLY A C 1
ATOM 569 O O . GLY A 1 71 ? 9.295 -8.414 -5.669 1.00 88.75 71 GLY A O 1
ATOM 570 N N . THR A 1 72 ? 7.306 -9.367 -6.143 1.00 90.62 72 THR A N 1
ATOM 571 C CA . THR A 1 72 ? 7.649 -9.874 -7.477 1.00 90.62 72 THR A CA 1
ATOM 572 C C . THR A 1 72 ? 7.698 -8.718 -8.477 1.00 90.62 72 THR A C 1
ATOM 574 O O . THR A 1 72 ? 6.718 -7.985 -8.616 1.00 90.62 72 THR A O 1
ATOM 577 N N . LEU A 1 73 ? 8.803 -8.558 -9.208 1.00 86.44 73 LEU A N 1
ATOM 578 C CA . LEU A 1 73 ? 8.880 -7.618 -10.330 1.00 86.44 73 LEU A CA 1
ATOM 579 C C . LEU A 1 73 ? 7.952 -8.084 -11.458 1.00 86.44 73 LEU A C 1
ATOM 581 O O . LEU A 1 73 ? 8.086 -9.205 -11.940 1.00 86.44 73 LEU A O 1
ATOM 585 N N . ILE A 1 74 ? 7.018 -7.229 -11.877 1.00 84.06 74 ILE A N 1
ATOM 586 C CA . ILE A 1 74 ? 6.061 -7.562 -12.947 1.00 84.06 74 ILE A CA 1
ATOM 587 C C . ILE A 1 74 ? 6.188 -6.660 -14.177 1.00 84.06 74 ILE A C 1
ATOM 589 O O . ILE A 1 74 ? 5.696 -7.017 -15.244 1.00 84.06 74 ILE A O 1
ATOM 593 N N . ALA A 1 75 ? 6.823 -5.494 -14.037 1.00 74.94 75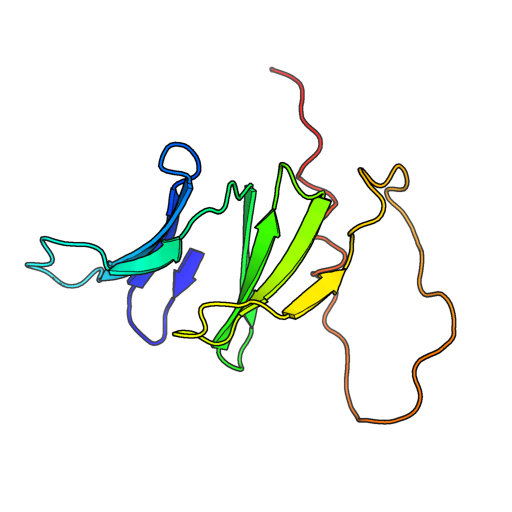 ALA A N 1
ATOM 594 C CA . ALA A 1 75 ? 7.131 -4.586 -15.136 1.00 74.94 75 ALA A CA 1
ATOM 595 C C . ALA A 1 75 ? 8.243 -3.607 -14.729 1.00 74.94 75 ALA A C 1
ATOM 597 O O . ALA A 1 75 ? 8.327 -3.225 -13.563 1.00 74.94 75 ALA A O 1
ATOM 598 N N . GLY A 1 76 ? 9.040 -3.142 -15.694 1.00 75.12 76 GLY A N 1
ATOM 599 C CA . GLY A 1 76 ? 10.111 -2.165 -15.463 1.00 75.12 76 GLY A CA 1
ATOM 600 C C . GLY A 1 76 ? 11.485 -2.797 -15.215 1.00 75.12 76 GLY A C 1
ATOM 601 O O . GLY A 1 76 ? 11.715 -3.935 -15.613 1.00 75.12 76 GLY A O 1
ATOM 602 N N . GLY A 1 77 ? 12.403 -2.035 -14.609 1.00 63.00 77 GLY A N 1
ATOM 603 C CA . GLY A 1 77 ? 13.789 -2.464 -14.339 1.00 63.00 77 GLY A CA 1
ATOM 604 C C . GLY A 1 77 ? 14.820 -2.076 -15.411 1.00 63.00 77 GLY A C 1
ATOM 605 O O . GLY A 1 77 ? 16.006 -2.326 -15.238 1.00 63.00 77 GLY A O 1
ATOM 606 N N . ASN A 1 78 ? 14.387 -1.408 -16.487 1.00 65.25 78 ASN A N 1
ATOM 607 C CA . ASN A 1 78 ? 15.252 -0.910 -17.570 1.00 65.25 78 ASN A CA 1
ATOM 608 C C . ASN A 1 78 ? 15.306 0.632 -17.621 1.00 65.25 78 ASN A C 1
ATOM 610 O O . ASN A 1 78 ? 15.540 1.216 -18.677 1.00 65.25 78 ASN A O 1
ATOM 614 N N . GLY A 1 79 ? 15.046 1.299 -16.492 1.00 57.56 79 GLY A N 1
ATOM 615 C CA . GLY A 1 79 ? 14.947 2.759 -16.413 1.00 57.56 79 GLY A CA 1
ATOM 616 C C . GLY A 1 79 ? 13.572 3.316 -16.807 1.00 57.56 79 GLY A C 1
ATOM 617 O O . GLY A 1 79 ? 12.599 2.580 -16.988 1.00 57.56 79 GLY A O 1
ATOM 618 N N . GLN A 1 80 ? 13.479 4.645 -16.896 1.00 58.56 80 GLN A N 1
ATOM 619 C CA . GLN A 1 80 ? 12.243 5.352 -17.236 1.00 58.56 80 GLN A CA 1
ATOM 620 C C . GLN A 1 80 ? 11.808 5.044 -18.679 1.00 58.56 80 GLN A C 1
ATOM 622 O O . GLN A 1 80 ? 12.524 5.336 -19.634 1.00 58.56 80 GLN A O 1
ATOM 627 N N . GLY A 1 81 ? 10.607 4.485 -18.852 1.00 54.31 81 GLY A N 1
ATOM 628 C CA . GLY A 1 81 ? 10.034 4.246 -20.179 1.00 54.31 81 GLY A CA 1
ATOM 629 C C . GLY A 1 81 ? 9.667 5.552 -20.894 1.00 54.31 81 GLY A C 1
ATOM 630 O O . GLY A 1 81 ? 9.070 6.444 -20.295 1.00 54.31 81 GLY A O 1
ATOM 631 N N . THR A 1 82 ? 9.992 5.654 -22.185 1.00 45.47 82 THR A N 1
ATOM 632 C CA . THR A 1 82 ? 9.749 6.847 -23.022 1.00 45.47 82 THR A CA 1
ATOM 633 C C . THR A 1 82 ? 8.470 6.771 -23.869 1.00 45.47 82 THR A C 1
ATOM 635 O O . THR A 1 82 ? 8.098 7.753 -24.506 1.00 45.47 82 THR A O 1
ATOM 638 N N . ALA A 1 83 ? 7.765 5.633 -23.879 1.00 44.72 83 ALA A N 1
ATOM 639 C CA . ALA A 1 83 ? 6.600 5.400 -24.736 1.00 44.72 83 ALA A CA 1
ATOM 640 C C . ALA A 1 83 ? 5.273 5.405 -23.951 1.00 44.72 83 ALA A C 1
ATOM 642 O O . ALA A 1 83 ? 5.043 4.562 -23.087 1.00 44.72 83 ALA A O 1
ATOM 643 N N . LEU A 1 84 ? 4.351 6.310 -24.312 1.00 40.09 84 LEU A N 1
ATOM 644 C CA . LEU A 1 84 ? 2.961 6.358 -23.809 1.00 40.09 84 LEU A CA 1
ATOM 645 C C . LEU A 1 84 ? 1.968 5.502 -24.628 1.00 40.09 84 LEU A C 1
ATOM 647 O O . LEU A 1 84 ? 0.742 5.644 -24.509 1.00 40.09 84 LEU A O 1
ATOM 651 N N . GLY A 1 85 ? 2.463 4.579 -25.447 1.00 39.66 85 GLY A N 1
ATOM 652 C CA . GLY A 1 85 ? 1.625 3.749 -26.300 1.00 39.66 85 GLY A CA 1
ATOM 653 C C . GLY A 1 85 ? 2.301 2.445 -26.688 1.00 39.66 85 GLY A C 1
ATOM 654 O O . GLY A 1 85 ? 3.430 2.448 -27.155 1.00 39.66 85 GLY A O 1
ATOM 655 N N . ASN A 1 86 ? 1.541 1.364 -26.521 1.00 40.25 86 ASN A N 1
ATOM 656 C CA . ASN A 1 86 ? 1.654 0.087 -27.220 1.00 40.25 86 ASN A CA 1
ATOM 657 C C . ASN A 1 86 ? 3.009 -0.633 -27.141 1.00 40.25 86 ASN A C 1
ATOM 659 O O . ASN A 1 86 ? 3.846 -0.514 -28.027 1.00 40.25 86 ASN A O 1
ATOM 663 N N . VAL A 1 87 ? 3.139 -1.526 -26.157 1.00 34.62 87 VAL A N 1
ATOM 664 C CA . VAL A 1 87 ? 3.993 -2.716 -26.283 1.00 34.62 87 VAL A CA 1
ATOM 665 C C . VAL A 1 87 ? 3.306 -3.901 -25.605 1.00 34.62 87 VAL A C 1
ATOM 667 O O . VAL A 1 87 ? 3.385 -4.094 -24.398 1.00 34.62 87 VAL A O 1
ATOM 670 N N . MET A 1 88 ? 2.589 -4.681 -26.416 1.00 36.81 88 MET A N 1
ATOM 671 C CA . MET A 1 88 ? 2.334 -6.101 -26.176 1.00 36.81 88 MET A CA 1
ATOM 672 C C . MET A 1 88 ? 3.219 -6.844 -27.180 1.00 36.81 88 MET A C 1
ATOM 674 O O . MET A 1 88 ? 2.847 -7.003 -28.339 1.00 36.81 88 MET A O 1
ATOM 678 N N . GLY A 1 89 ? 4.429 -7.208 -26.758 1.00 31.75 89 GLY A N 1
ATOM 679 C CA . GLY A 1 89 ? 5.377 -7.983 -27.554 1.00 31.75 89 GLY A CA 1
ATOM 680 C C . GLY A 1 89 ? 5.326 -9.456 -27.161 1.00 31.75 89 GLY A C 1
ATOM 681 O O . GLY A 1 89 ? 5.830 -9.824 -26.109 1.00 31.75 89 GLY A O 1
ATOM 682 N N . SER A 1 90 ? 4.657 -10.246 -28.003 1.00 37.12 90 SER A N 1
ATOM 683 C CA . SER A 1 90 ? 4.711 -11.706 -28.184 1.00 37.12 90 SER A CA 1
ATOM 684 C C . SER A 1 90 ? 5.723 -12.492 -27.327 1.00 37.12 90 SER A C 1
ATOM 686 O O . SER A 1 90 ? 6.920 -12.452 -27.605 1.00 37.12 90 SER A O 1
ATOM 688 N N . GLY A 1 91 ? 5.235 -13.309 -26.379 1.00 31.12 91 GLY A N 1
ATOM 689 C CA . GLY A 1 91 ? 6.084 -14.313 -25.719 1.00 31.12 91 GLY A CA 1
ATOM 690 C C . GLY A 1 91 ? 5.559 -15.045 -24.475 1.00 31.12 91 GLY A C 1
ATOM 691 O O . GLY A 1 91 ? 6.371 -15.653 -23.789 1.00 31.12 91 GLY A O 1
ATOM 692 N N . TYR A 1 92 ? 4.262 -15.022 -24.143 1.00 37.50 92 TYR A N 1
ATOM 693 C CA . TYR A 1 92 ? 3.753 -15.721 -22.947 1.00 37.50 92 TYR A CA 1
ATOM 694 C C . TYR A 1 92 ? 2.882 -16.932 -23.313 1.00 37.50 92 TYR A C 1
ATOM 696 O O . TYR A 1 92 ? 1.745 -16.737 -23.754 1.00 37.50 92 TYR A O 1
ATOM 704 N N . PRO A 1 93 ? 3.359 -18.180 -23.126 1.00 30.89 93 PRO A N 1
ATOM 705 C CA . PRO A 1 93 ? 2.522 -19.352 -23.307 1.00 30.89 93 PRO A CA 1
ATOM 706 C C . PRO A 1 93 ? 1.688 -19.634 -22.048 1.00 30.89 93 PRO A C 1
ATOM 708 O O . PRO A 1 93 ? 2.189 -19.699 -20.930 1.00 30.89 93 PRO A O 1
ATOM 711 N N . HIS A 1 94 ? 0.390 -19.816 -22.292 1.00 31.70 94 HIS A N 1
ATOM 712 C CA . HIS A 1 94 ? -0.569 -20.637 -21.550 1.00 31.70 94 HIS A CA 1
ATOM 713 C C . HIS A 1 94 ? -0.545 -20.604 -20.011 1.00 31.70 94 HIS A C 1
ATOM 715 O O . HIS A 1 94 ? -0.047 -21.522 -19.381 1.00 31.70 94 HIS A O 1
ATOM 721 N N . THR A 1 95 ? -1.288 -19.672 -19.409 1.00 29.00 95 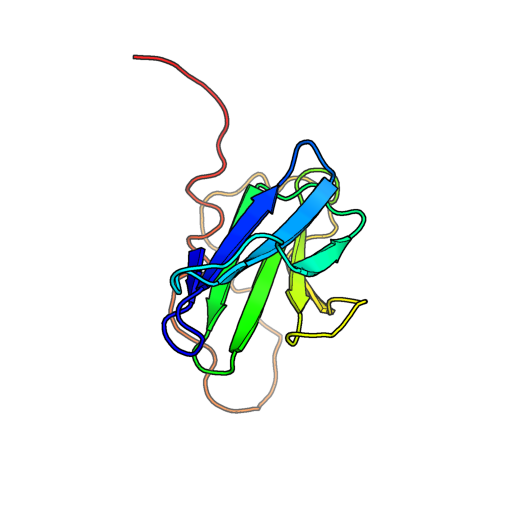THR A N 1
ATOM 722 C CA . THR A 1 95 ? -2.364 -19.997 -18.446 1.00 29.00 95 THR A CA 1
ATOM 723 C C . THR A 1 95 ? -3.380 -18.847 -18.418 1.00 29.00 95 THR A C 1
ATOM 725 O O . THR A 1 95 ? -3.107 -17.719 -18.817 1.00 29.00 95 THR A O 1
ATOM 728 N N . LYS A 1 96 ? -4.631 -19.183 -18.121 1.00 30.45 96 LYS A N 1
ATOM 729 C CA . LYS A 1 96 ? -5.840 -18.474 -18.550 1.00 30.45 96 LYS A CA 1
ATOM 730 C C . LYS A 1 96 ? -6.048 -17.104 -17.864 1.00 30.45 96 LYS A C 1
ATOM 732 O O . LYS A 1 96 ? -5.897 -16.988 -16.658 1.00 30.45 96 LYS A O 1
ATOM 737 N N . LYS A 1 97 ? -6.523 -16.135 -18.669 1.00 33.00 97 LYS A N 1
ATOM 738 C CA . LYS A 1 97 ? -7.071 -14.791 -18.353 1.00 33.00 97 LYS A CA 1
ATOM 739 C C . LYS A 1 97 ? -6.121 -13.775 -17.692 1.00 33.00 97 LYS A C 1
ATOM 741 O O . LYS A 1 97 ? -6.281 -13.418 -16.533 1.00 33.00 97 LYS A O 1
ATOM 746 N N . ALA A 1 98 ? -5.255 -13.169 -18.503 1.00 40.78 98 ALA A N 1
ATOM 747 C CA . ALA A 1 98 ? -4.745 -11.823 -18.245 1.00 40.78 98 ALA A CA 1
ATOM 748 C C . ALA A 1 98 ? -5.526 -10.813 -19.099 1.00 40.78 98 ALA A C 1
ATOM 750 O O . ALA A 1 98 ? -5.340 -10.748 -20.311 1.00 40.78 98 ALA A O 1
ATOM 751 N N . THR A 1 99 ? -6.441 -10.060 -18.485 1.00 39.00 99 THR A N 1
ATOM 752 C CA . THR A 1 99 ? -6.757 -8.656 -18.827 1.00 39.00 99 THR A CA 1
ATOM 753 C C . THR A 1 99 ? -7.825 -8.127 -17.866 1.00 39.00 99 THR A C 1
ATOM 755 O O . THR A 1 99 ? -8.919 -8.680 -17.794 1.00 39.00 99 THR A O 1
ATOM 758 N N . PRO A 1 100 ? -7.519 -7.027 -17.154 1.00 34.91 100 PRO A N 1
ATOM 759 C CA . PRO A 1 100 ? -8.264 -5.801 -17.427 1.00 34.91 100 PRO A CA 1
ATOM 760 C C . PRO A 1 100 ? -7.360 -4.552 -17.367 1.00 34.91 100 PRO A C 1
ATOM 762 O O . PRO A 1 100 ? -7.135 -3.965 -16.320 1.00 34.91 100 PRO A O 1
ATOM 765 N N . ARG A 1 101 ? -6.847 -4.142 -18.533 1.00 42.59 101 ARG A N 1
ATOM 766 C CA . ARG A 1 101 ? -6.662 -2.753 -19.023 1.00 42.59 101 ARG A CA 1
ATOM 767 C C . ARG A 1 101 ? -6.009 -1.642 -18.169 1.00 42.59 101 ARG A C 1
ATOM 769 O O . ARG A 1 101 ? -5.841 -0.563 -18.721 1.00 42.59 101 ARG A O 1
ATOM 776 N N . TYR A 1 102 ? -5.575 -1.830 -16.925 1.00 37.09 102 TYR A N 1
ATOM 777 C CA . TYR A 1 102 ? -5.107 -0.709 -16.090 1.00 37.09 102 TYR A CA 1
ATOM 778 C C . TYR A 1 102 ? -3.995 -1.059 -15.081 1.00 37.09 102 TYR A C 1
ATOM 780 O O . TYR A 1 102 ? -3.895 -0.425 -14.045 1.00 37.09 102 TYR A O 1
ATOM 788 N N . LEU A 1 103 ? -3.077 -1.972 -15.418 1.00 42.56 103 LEU A N 1
ATOM 789 C CA . LEU A 1 103 ? -1.643 -1.684 -15.207 1.00 42.56 103 LEU A CA 1
ATOM 790 C C . LEU A 1 103 ? -1.112 -0.837 -16.386 1.00 42.56 103 LEU A C 1
ATOM 792 O O . LEU A 1 103 ? -0.290 0.055 -16.223 1.00 42.56 103 LEU A O 1
ATOM 796 N N . LEU A 1 104 ? -1.708 -1.028 -17.570 1.00 40.78 104 LEU A N 1
ATOM 797 C CA . LEU A 1 104 ? -1.451 -0.282 -18.807 1.00 40.78 104 LEU A CA 1
ATOM 798 C C . LEU A 1 104 ? -1.769 1.226 -18.688 1.00 40.78 104 LEU A C 1
ATOM 800 O O . LEU A 1 104 ? -1.161 2.053 -19.360 1.00 40.78 104 LEU A O 1
ATOM 804 N N . GLY A 1 105 ? -2.700 1.586 -17.798 1.00 38.97 105 GLY A N 1
ATOM 805 C CA . GLY A 1 105 ? -3.032 2.963 -17.429 1.00 38.97 105 GLY A CA 1
ATOM 806 C C . GLY A 1 105 ? -2.364 3.474 -16.145 1.00 38.97 105 GLY A C 1
ATOM 807 O O . GLY A 1 105 ? -2.446 4.673 -15.887 1.00 38.97 105 GLY A O 1
ATOM 808 N N . VAL A 1 106 ? -1.651 2.627 -15.382 1.00 44.44 106 VAL A N 1
ATOM 809 C CA . VAL A 1 106 ? -0.812 3.078 -14.244 1.00 44.44 106 VAL A CA 1
ATOM 810 C C . VAL A 1 106 ? 0.248 4.062 -14.744 1.00 44.44 106 VAL A C 1
ATOM 812 O O . VAL A 1 106 ? 0.568 5.020 -14.059 1.00 44.44 106 VAL A O 1
ATOM 815 N N . LEU A 1 107 ? 0.710 3.900 -15.985 1.00 38.38 107 LEU A N 1
ATOM 816 C CA . LEU A 1 107 ? 1.775 4.691 -16.604 1.00 38.38 107 LEU A CA 1
ATOM 817 C C . LEU A 1 107 ? 1.321 5.991 -17.299 1.00 38.38 107 LEU A C 1
ATOM 819 O O . LEU A 1 107 ? 2.166 6.822 -17.610 1.00 38.38 107 LEU A O 1
ATOM 823 N N . ARG A 1 108 ? 0.019 6.237 -17.523 1.00 37.94 108 ARG A N 1
ATOM 824 C CA . ARG A 1 108 ? -0.436 7.477 -18.200 1.00 37.94 108 ARG A CA 1
ATOM 825 C C . ARG A 1 108 ? -0.561 8.704 -17.284 1.00 37.94 108 ARG A C 1
ATOM 827 O O . ARG A 1 108 ? -0.769 9.799 -17.791 1.00 37.94 108 ARG A O 1
ATOM 834 N N . LYS A 1 109 ? -0.435 8.555 -15.959 1.00 40.53 109 LYS A N 1
ATOM 835 C CA . LYS A 1 109 ? -0.634 9.646 -14.978 1.00 40.53 109 LYS A CA 1
ATOM 836 C C . LYS A 1 109 ? 0.597 10.034 -14.142 1.00 40.53 109 LYS A C 1
ATOM 838 O O . LYS A 1 109 ? 0.477 10.940 -13.329 1.00 40.53 109 LYS A O 1
ATOM 843 N N . PHE A 1 110 ? 1.769 9.427 -14.354 1.00 41.41 110 PHE A N 1
ATOM 844 C CA . PHE A 1 110 ? 3.014 9.792 -13.643 1.00 41.41 110 PHE A CA 1
ATOM 845 C C . PHE A 1 110 ? 3.955 10.715 -14.447 1.00 41.41 110 PHE A C 1
ATOM 847 O O . PHE A 1 110 ? 5.129 10.847 -14.111 1.00 41.41 110 PHE A O 1
ATOM 854 N N . SER A 1 111 ? 3.444 11.391 -15.487 1.00 29.52 111 SER A N 1
ATOM 855 C CA . SER A 1 111 ? 4.128 12.539 -16.096 1.00 29.52 111 SER A CA 1
ATOM 856 C C . SER A 1 111 ? 4.167 13.683 -15.082 1.00 29.52 111 SER A C 1
ATOM 858 O O . SER A 1 111 ? 3.138 14.274 -14.764 1.00 29.52 111 SER A O 1
ATOM 860 N N . VAL A 1 112 ? 5.347 13.980 -14.547 1.00 31.02 112 VAL A N 1
ATOM 861 C CA . VAL A 1 112 ? 5.581 15.181 -13.739 1.00 31.02 112 VAL A CA 1
ATOM 862 C C . VAL A 1 112 ? 5.525 16.419 -14.649 1.00 31.02 112 VAL A C 1
ATOM 864 O O . VAL A 1 112 ? 5.958 16.358 -15.800 1.00 31.02 112 VAL A O 1
ATOM 867 N N . THR A 1 113 ? 5.074 17.546 -14.073 1.00 27.59 113 THR A N 1
ATOM 868 C CA . THR A 1 113 ? 5.027 18.949 -14.573 1.00 27.59 113 THR A CA 1
ATOM 869 C C . THR A 1 113 ? 3.871 19.279 -15.543 1.00 27.59 113 THR A C 1
ATOM 871 O O . THR A 1 113 ? 3.724 18.614 -16.554 1.00 27.59 113 THR A O 1
ATOM 874 N N . ARG A 1 114 ? 3.017 20.304 -15.343 1.00 25.25 114 ARG A N 1
ATOM 875 C CA . ARG A 1 114 ? 3.145 21.577 -14.597 1.00 25.25 114 ARG A CA 1
ATOM 876 C C . ARG A 1 114 ? 1.757 22.220 -14.331 1.00 25.25 114 ARG A C 1
ATOM 878 O O . ARG A 1 114 ? 0.771 21.811 -14.925 1.00 25.25 114 ARG A O 1
ATOM 885 N N . LEU A 1 115 ? 1.766 23.197 -13.417 1.00 27.52 115 LEU A N 1
ATOM 886 C CA . LEU A 1 115 ? 0.726 24.133 -12.959 1.00 27.52 115 LEU A CA 1
ATOM 887 C C . LEU A 1 115 ? -0.304 24.627 -13.997 1.00 27.52 115 LEU A C 1
ATOM 889 O O . LEU A 1 115 ? 0.087 24.868 -15.133 1.00 27.52 115 LEU A O 1
ATOM 893 N N . LEU A 1 116 ? -1.486 24.978 -13.454 1.00 33.66 116 LEU A N 1
ATOM 894 C CA . LEU A 1 116 ? -2.555 25.852 -13.981 1.00 33.66 116 LEU A CA 1
ATOM 895 C C . LEU A 1 116 ? -3.244 25.393 -15.274 1.00 33.66 116 LEU A C 1
ATOM 897 O O . LEU A 1 116 ? -2.579 25.274 -16.320 1.00 33.66 116 LEU A O 1
#

Organism: NCBI:txid392032